Protein AF-A0A0F9RLY2-F1 (afdb_monomer)

Mean predicted aligned error: 5.28 Å

Foldseek 3Di:
DLLPDFFKEWEAAPVVRWIKIWTRDNRDIDIDTDDDPPGQKYKYAHPVQVVCLLVVVHDPVVCCVVVRMDMGHDVVVVVVVSVVSND

Sequence (87 aa):
ELEDMDIAIQMVITDADKKYWLSVKEGALDFGEGDVENPSFTMSSTLEVGAGILMGEVDATSAYMAGDITVEGNLQDAMAFQEGILV

pLDDT: mean 84.52, std 10.24, range [46.94, 94.31]

Structure (mmCIF, N/CA/C/O backbone):
data_AF-A0A0F9RLY2-F1
#
_entry.id   AF-A0A0F9RLY2-F1
#
loop_
_atom_site.group_PDB
_atom_site.id
_atom_site.type_symbol
_atom_site.label_atom_id
_atom_site.label_alt_id
_atom_site.label_comp_id
_atom_site.label_asym_id
_atom_site.label_entity_id
_atom_site.label_seq_id
_atom_site.pdbx_PDB_ins_code
_atom_site.Cartn_x
_atom_site.Cartn_y
_atom_site.Cartn_z
_atom_site.occupancy
_atom_site.B_iso_or_equiv
_atom_site.auth_seq_id
_atom_site.auth_comp_id
_atom_site.auth_asym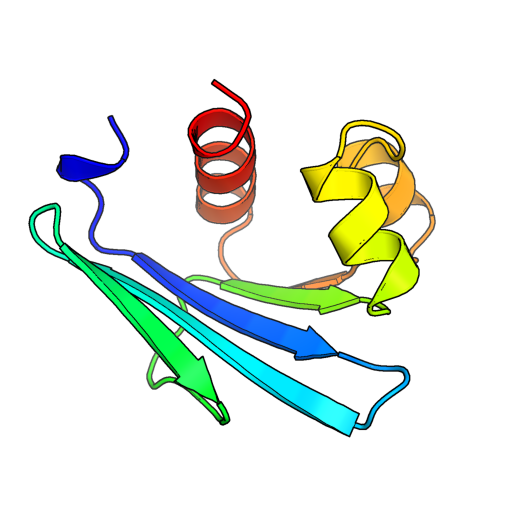_id
_atom_site.auth_atom_id
_atom_site.pdbx_PDB_model_num
ATOM 1 N N . GLU A 1 1 ? 6.299 3.628 -18.190 1.00 47.59 1 GLU A N 1
ATOM 2 C CA . GLU A 1 1 ? 7.404 3.171 -17.313 1.00 47.59 1 GLU A CA 1
ATOM 3 C C . GLU A 1 1 ? 6.996 2.068 -16.331 1.00 47.59 1 GLU A C 1
ATOM 5 O O . GLU A 1 1 ? 7.875 1.390 -15.828 1.00 47.59 1 GLU A O 1
ATOM 10 N N . LEU A 1 2 ? 5.697 1.799 -16.122 1.00 53.69 2 LEU A N 1
ATOM 11 C CA . LEU A 1 2 ? 5.237 0.619 -15.368 1.00 53.69 2 LEU A CA 1
ATOM 12 C C . LEU A 1 2 ? 5.619 -0.726 -16.017 1.00 53.69 2 LEU A C 1
ATOM 14 O O . LEU A 1 2 ? 5.742 -1.722 -15.317 1.00 53.69 2 LEU A O 1
ATOM 18 N N . GLU A 1 3 ? 5.818 -0.764 -17.339 1.00 54.00 3 GLU A N 1
ATOM 19 C CA . GLU A 1 3 ? 6.118 -1.997 -18.085 1.00 54.00 3 GLU A CA 1
ATOM 20 C C . GLU A 1 3 ? 7.498 -2.603 -17.761 1.00 54.00 3 GLU A C 1
ATOM 22 O O . GLU A 1 3 ? 7.686 -3.802 -17.946 1.00 54.00 3 GLU A O 1
ATOM 27 N N . ASP A 1 4 ? 8.430 -1.806 -17.225 1.00 60.59 4 ASP A N 1
ATOM 28 C CA . ASP A 1 4 ? 9.775 -2.248 -16.821 1.00 60.59 4 ASP A CA 1
ATOM 29 C C . ASP A 1 4 ? 9.892 -2.515 -15.305 1.00 60.59 4 ASP A C 1
ATOM 31 O O . ASP A 1 4 ? 10.978 -2.818 -14.803 1.00 60.59 4 ASP A O 1
ATOM 35 N N . MET A 1 5 ? 8.794 -2.385 -14.551 1.00 70.19 5 MET A N 1
ATOM 36 C CA . MET A 1 5 ? 8.785 -2.575 -13.100 1.00 70.19 5 MET A CA 1
ATOM 37 C C . MET A 1 5 ? 8.215 -3.944 -12.724 1.00 70.19 5 MET A C 1
ATOM 39 O O . MET A 1 5 ? 7.025 -4.201 -12.891 1.00 70.19 5 MET A O 1
ATOM 43 N N . ASP A 1 6 ? 9.061 -4.792 -12.137 1.00 82.88 6 ASP A N 1
ATOM 44 C CA . ASP A 1 6 ? 8.628 -6.010 -11.452 1.00 82.88 6 ASP A CA 1
ATOM 45 C C . ASP A 1 6 ? 8.216 -5.652 -10.018 1.00 82.88 6 ASP A C 1
ATOM 47 O O . ASP A 1 6 ? 9.059 -5.522 -9.125 1.00 82.88 6 ASP A O 1
ATOM 51 N N . ILE A 1 7 ? 6.917 -5.461 -9.792 1.00 87.12 7 ILE A N 1
ATOM 52 C CA . ILE A 1 7 ? 6.377 -5.060 -8.492 1.00 87.12 7 ILE A CA 1
ATOM 53 C C . ILE A 1 7 ? 5.222 -5.962 -8.066 1.00 87.12 7 ILE A C 1
ATOM 55 O O . ILE A 1 7 ? 4.331 -6.276 -8.851 1.00 87.12 7 ILE A O 1
ATOM 59 N N . ALA A 1 8 ? 5.226 -6.366 -6.796 1.00 90.75 8 ALA A N 1
ATOM 60 C CA . ALA A 1 8 ? 4.103 -7.036 -6.153 1.00 90.75 8 ALA A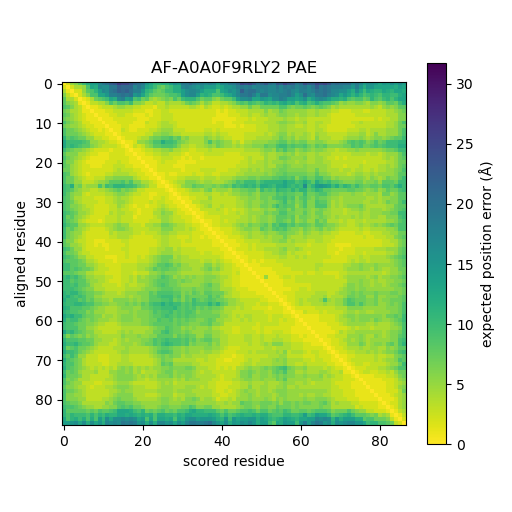 CA 1
ATOM 61 C C . ALA A 1 8 ? 3.520 -6.121 -5.075 1.00 90.75 8 ALA A C 1
ATOM 63 O O . ALA A 1 8 ? 4.241 -5.609 -4.222 1.00 90.75 8 ALA A O 1
ATOM 64 N N . ILE A 1 9 ? 2.214 -5.911 -5.114 1.00 91.44 9 ILE A N 1
ATOM 65 C CA . ILE A 1 9 ? 1.491 -4.990 -4.246 1.00 91.44 9 ILE A CA 1
ATOM 66 C C . ILE A 1 9 ? 0.429 -5.788 -3.510 1.00 91.44 9 ILE A C 1
ATOM 68 O O . ILE A 1 9 ? -0.394 -6.465 -4.130 1.00 91.44 9 ILE A O 1
ATOM 72 N N . GLN A 1 10 ? 0.424 -5.682 -2.187 1.00 94.31 10 GLN A N 1
ATOM 73 C CA . GLN A 1 10 ? -0.659 -6.197 -1.362 1.00 94.31 10 GLN A CA 1
ATOM 74 C C . GLN A 1 10 ? -1.635 -5.062 -1.054 1.00 94.31 10 GLN A C 1
ATOM 76 O O . GLN A 1 10 ? -1.243 -4.004 -0.578 1.00 94.31 10 GLN A O 1
ATOM 81 N N . MET A 1 11 ? -2.919 -5.290 -1.284 1.00 91.88 11 MET A N 1
ATOM 82 C CA . MET A 1 11 ? -4.013 -4.398 -0.916 1.00 91.88 11 MET A CA 1
ATOM 83 C C . MET A 1 11 ? -4.853 -5.059 0.176 1.00 91.88 11 MET A C 1
ATOM 85 O O . MET A 1 11 ? -5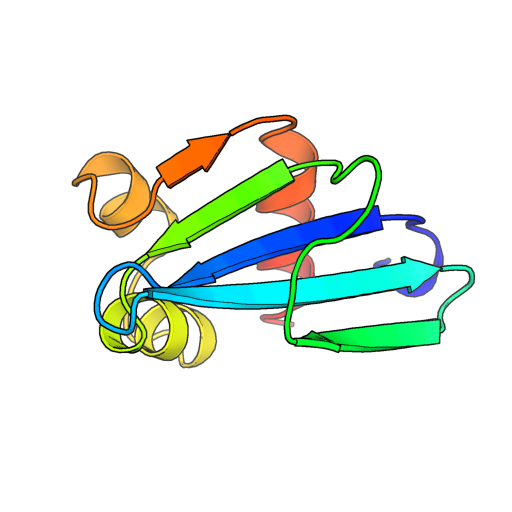.269 -6.211 0.047 1.00 91.88 11 MET A O 1
ATOM 89 N N . VAL A 1 12 ? -5.103 -4.335 1.258 1.00 93.19 12 VAL A N 1
ATOM 90 C CA . VAL A 1 12 ? -5.908 -4.778 2.397 1.00 93.19 12 VAL A CA 1
ATOM 91 C C . VAL A 1 12 ? -7.092 -3.831 2.535 1.00 93.19 12 VAL A C 1
ATOM 93 O O . VAL A 1 12 ? -6.933 -2.648 2.820 1.00 93.19 12 VAL A O 1
ATOM 96 N N . ILE A 1 13 ? -8.289 -4.365 2.336 1.00 92.25 13 ILE A N 1
ATOM 97 C CA . ILE A 1 13 ? -9.551 -3.649 2.473 1.00 92.25 13 ILE A CA 1
ATOM 98 C C . ILE A 1 13 ? -10.031 -3.813 3.912 1.00 92.25 13 ILE A C 1
ATOM 100 O O . ILE A 1 13 ? -10.558 -4.862 4.292 1.00 92.25 13 ILE A O 1
ATOM 104 N N . THR A 1 14 ? -9.806 -2.783 4.725 1.00 90.25 14 THR A N 1
ATOM 105 C CA . THR A 1 14 ? -9.994 -2.839 6.183 1.00 90.25 14 THR A CA 1
ATOM 106 C C . THR A 1 14 ? -11.462 -2.872 6.604 1.00 90.25 14 THR A C 1
ATOM 108 O O . THR A 1 14 ? -11.773 -3.417 7.659 1.00 90.25 14 THR A O 1
ATOM 111 N N . ASP A 1 15 ? -12.378 -2.340 5.789 1.00 90.94 15 ASP A N 1
ATOM 112 C CA . ASP A 1 15 ? -13.818 -2.336 6.077 1.00 90.94 15 ASP A CA 1
ATOM 113 C C . ASP A 1 15 ? -14.509 -3.661 5.728 1.00 90.94 15 ASP A C 1
ATOM 115 O O . ASP A 1 15 ? -15.518 -4.016 6.337 1.00 90.94 15 ASP A O 1
ATOM 119 N N . ALA A 1 16 ? -13.953 -4.409 4.773 1.00 87.50 16 ALA A N 1
ATOM 120 C CA . ALA A 1 16 ? -14.518 -5.665 4.285 1.00 87.50 16 ALA A CA 1
ATOM 121 C C . ALA A 1 16 ? -13.753 -6.916 4.754 1.00 87.50 16 ALA A C 1
ATOM 123 O O . ALA A 1 16 ? -14.148 -8.024 4.390 1.00 87.50 16 ALA A O 1
ATOM 124 N N . ASP A 1 17 ? -12.668 -6.748 5.522 1.00 86.06 17 ASP A N 1
ATOM 125 C CA . ASP A 1 17 ? -11.712 -7.807 5.896 1.00 86.06 17 ASP A CA 1
ATOM 126 C C . ASP A 1 17 ? -11.248 -8.621 4.673 1.00 86.06 17 ASP A C 1
ATOM 128 O O . ASP A 1 17 ? -11.116 -9.845 4.693 1.00 86.06 17 ASP A O 1
ATOM 132 N N . LYS A 1 18 ? -11.058 -7.924 3.549 1.00 91.38 18 LYS A N 1
ATOM 133 C CA . LYS A 1 18 ? -10.656 -8.534 2.282 1.00 91.38 18 LYS A CA 1
ATOM 134 C C . LYS A 1 18 ? -9.240 -8.158 1.930 1.00 91.38 18 LYS A C 1
ATOM 136 O O . LYS A 1 18 ? -8.766 -7.072 2.243 1.00 91.38 18 LYS A O 1
ATOM 141 N N . LYS A 1 19 ? -8.581 -9.052 1.211 1.00 93.69 19 LYS A N 1
ATOM 142 C CA . LYS A 1 19 ? -7.239 -8.830 0.701 1.00 93.69 19 LYS A CA 1
ATOM 143 C C . LYS A 1 19 ? -7.222 -9.087 -0.787 1.00 93.69 19 LYS A C 1
ATOM 145 O O . LYS A 1 19 ? -7.835 -10.041 -1.259 1.00 93.69 19 LYS A O 1
ATOM 150 N N . TYR A 1 20 ? -6.522 -8.230 -1.500 1.00 92.44 20 TYR A N 1
ATOM 151 C CA . TYR A 1 20 ? -6.282 -8.342 -2.924 1.00 92.44 20 TYR A CA 1
ATOM 152 C C . TYR A 1 20 ? -4.807 -8.129 -3.175 1.00 92.44 20 TYR A C 1
ATOM 154 O O . TYR A 1 20 ? -4.136 -7.439 -2.416 1.00 92.44 20 TYR A O 1
ATOM 162 N N . TRP A 1 21 ? -4.302 -8.678 -4.258 1.00 93.06 21 TRP A N 1
ATOM 163 C CA . TRP A 1 21 ? -2.943 -8.428 -4.681 1.00 93.06 21 TRP A CA 1
ATOM 164 C C . TRP A 1 21 ? -2.913 -8.053 -6.148 1.00 93.06 21 TRP A C 1
ATOM 166 O O . TRP A 1 21 ? -3.784 -8.443 -6.929 1.00 93.06 21 TRP A O 1
ATOM 176 N N . LEU A 1 22 ? -1.900 -7.274 -6.498 1.00 89.31 22 LEU A N 1
ATOM 177 C CA . LEU A 1 22 ? -1.599 -6.880 -7.860 1.00 89.31 22 LEU A CA 1
ATOM 178 C C . LEU A 1 22 ? -0.112 -7.106 -8.091 1.00 89.31 22 LEU A C 1
ATOM 180 O O . LEU A 1 22 ? 0.714 -6.702 -7.278 1.00 89.31 22 LEU A O 1
ATOM 184 N N . SER A 1 23 ? 0.233 -7.771 -9.180 1.00 88.69 23 SER A N 1
ATOM 185 C CA . SER A 1 23 ? 1.608 -7.975 -9.606 1.00 88.69 23 SER A CA 1
ATOM 186 C C . SER A 1 23 ? 1.764 -7.411 -11.003 1.00 88.69 23 SER A C 1
ATOM 188 O O . SER A 1 23 ? 0.966 -7.708 -11.885 1.00 88.69 23 SER A O 1
ATOM 190 N N . VAL A 1 24 ? 2.792 -6.599 -11.206 1.00 86.25 24 VAL A N 1
ATOM 191 C CA . VAL A 1 24 ? 3.261 -6.238 -12.540 1.00 86.25 24 VAL A CA 1
ATOM 192 C C . VAL A 1 24 ? 4.580 -6.956 -12.743 1.00 86.25 24 VAL A C 1
ATOM 194 O O . VAL A 1 24 ? 5.458 -6.874 -11.883 1.00 86.25 24 VAL A O 1
ATOM 197 N N . LYS A 1 25 ? 4.690 -7.718 -13.828 1.00 82.94 25 LYS A N 1
ATOM 198 C CA . LYS A 1 25 ? 5.905 -8.449 -14.171 1.00 82.94 25 LYS A CA 1
ATOM 199 C C . LYS A 1 25 ? 6.082 -8.504 -15.679 1.00 82.94 25 LYS A C 1
ATOM 201 O O . LYS A 1 25 ? 5.175 -8.949 -16.376 1.00 82.94 25 LYS A O 1
ATOM 206 N N . GLU A 1 26 ? 7.232 -8.062 -16.182 1.00 79.44 26 GLU A N 1
ATOM 207 C CA . GLU A 1 26 ? 7.536 -8.047 -17.630 1.00 79.44 26 GLU A CA 1
ATOM 208 C C . GLU A 1 26 ? 6.420 -7.400 -18.491 1.00 79.44 26 GLU A C 1
ATOM 210 O O . GLU A 1 26 ? 6.065 -7.896 -19.562 1.00 79.44 26 GLU A O 1
ATOM 215 N N . GLY A 1 27 ? 5.806 -6.317 -18.001 1.00 73.94 27 GLY A N 1
ATOM 216 C CA . GLY A 1 27 ? 4.689 -5.636 -18.670 1.00 73.94 27 GLY A CA 1
ATOM 217 C C . GLY A 1 27 ? 3.331 -6.349 -18.592 1.00 73.94 27 GLY A C 1
ATOM 218 O O . GLY A 1 27 ? 2.341 -5.829 -19.109 1.00 73.94 27 GLY A O 1
ATOM 219 N N . ALA A 1 28 ? 3.241 -7.507 -17.933 1.00 80.81 28 ALA A N 1
ATOM 220 C CA . ALA A 1 28 ? 1.979 -8.170 -17.627 1.00 80.81 28 ALA A CA 1
ATOM 221 C C . ALA A 1 28 ? 1.462 -7.730 -16.252 1.00 80.81 28 ALA A C 1
ATOM 223 O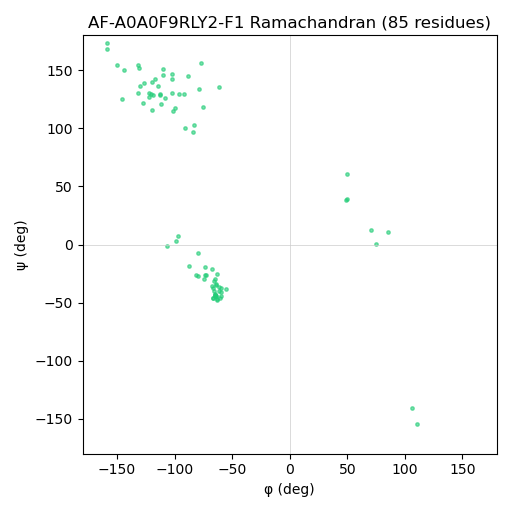 O . ALA A 1 28 ? 2.191 -7.781 -15.264 1.00 80.81 28 ALA A O 1
ATOM 224 N N . LEU A 1 29 ? 0.197 -7.311 -16.197 1.00 84.38 29 LEU A N 1
ATOM 225 C CA . LEU A 1 29 ? -0.506 -7.002 -14.955 1.00 84.38 29 LEU A CA 1
ATOM 226 C C . LEU A 1 29 ? -1.389 -8.192 -14.573 1.00 84.38 29 LEU A C 1
ATOM 228 O O . LEU A 1 29 ? -2.335 -8.523 -15.288 1.00 84.38 29 LEU A O 1
ATOM 232 N N . ASP A 1 30 ? -1.095 -8.789 -13.426 1.00 89.00 30 ASP A N 1
ATOM 233 C CA . ASP A 1 30 ? -1.887 -9.824 -12.775 1.00 89.00 30 ASP A CA 1
ATOM 234 C C . ASP A 1 30 ? -2.528 -9.277 -11.502 1.00 89.00 30 ASP A C 1
ATOM 236 O O . ASP A 1 30 ? -1.955 -8.455 -10.785 1.00 89.00 30 ASP A O 1
ATOM 240 N N . PHE A 1 31 ? -3.733 -9.747 -11.201 1.00 89.62 31 PHE A N 1
ATOM 241 C CA . PHE A 1 31 ? -4.432 -9.396 -9.973 1.00 89.62 31 PHE A CA 1
ATOM 242 C C . PHE A 1 31 ? -5.234 -10.584 -9.452 1.00 89.62 31 PHE A C 1
ATOM 244 O O . PHE A 1 31 ? -5.723 -11.418 -10.218 1.00 89.62 31 PHE A O 1
ATOM 251 N N . GLY A 1 32 ? -5.407 -10.647 -8.138 1.00 91.44 32 GLY A N 1
ATOM 252 C CA . GLY A 1 32 ? -6.161 -11.715 -7.497 1.00 91.44 32 GLY A CA 1
ATOM 253 C C . GLY A 1 32 ? -6.658 -11.341 -6.109 1.00 91.44 32 GLY A C 1
ATOM 254 O O . GLY A 1 32 ? -6.272 -10.325 -5.535 1.00 91.44 32 GLY A O 1
ATOM 255 N N . GLU A 1 33 ? -7.551 -12.169 -5.575 1.00 94.12 33 GLU A N 1
ATOM 256 C CA . GLU A 1 33 ? -7.978 -12.096 -4.176 1.00 94.12 33 GLU A CA 1
ATOM 257 C C . GLU A 1 33 ? -7.037 -12.951 -3.310 1.00 94.12 33 GLU A C 1
ATOM 259 O O . GLU A 1 33 ? -6.556 -13.999 -3.749 1.00 94.12 33 GLU A O 1
ATOM 264 N N . GLY A 1 34 ? -6.779 -12.502 -2.083 1.00 93.12 34 GLY A N 1
ATOM 265 C CA . GLY A 1 34 ? -5.918 -13.160 -1.104 1.00 93.12 34 GLY A CA 1
ATOM 266 C C . GLY A 1 34 ? -4.609 -12.417 -0.835 1.00 93.12 34 GLY A C 1
ATOM 267 O O . GLY A 1 34 ? -4.511 -11.197 -0.990 1.00 93.12 34 GLY A O 1
ATOM 268 N N . ASP A 1 35 ? -3.613 -13.181 -0.399 1.00 92.75 35 ASP A N 1
ATOM 269 C CA . ASP A 1 35 ? -2.284 -12.693 -0.042 1.00 92.75 35 ASP A CA 1
ATOM 270 C C . ASP A 1 35 ? -1.275 -12.987 -1.168 1.00 92.75 35 ASP A C 1
ATOM 272 O O . ASP A 1 35 ? -1.324 -14.054 -1.786 1.00 92.75 35 ASP A O 1
ATOM 276 N N . VAL A 1 36 ? -0.345 -12.063 -1.414 1.00 92.69 36 VAL A N 1
ATOM 277 C CA . VAL A 1 36 ? 0.804 -12.258 -2.313 1.00 92.69 36 VAL A CA 1
ATOM 278 C C . VAL A 1 36 ? 2.076 -12.519 -1.518 1.00 92.69 36 VAL A C 1
ATOM 280 O O . VAL A 1 36 ? 2.269 -11.991 -0.423 1.00 92.69 36 VAL A O 1
ATOM 283 N N . GLU A 1 37 ? 2.969 -13.338 -2.070 1.00 89.06 37 GLU A N 1
ATOM 284 C CA . GLU A 1 37 ? 4.287 -13.560 -1.480 1.00 89.06 37 GLU A CA 1
ATOM 285 C C . GLU A 1 37 ? 5.234 -12.399 -1.800 1.00 89.06 37 GLU A C 1
ATOM 287 O O . GLU A 1 37 ? 5.341 -11.968 -2.946 1.00 89.06 37 GLU A O 1
ATOM 292 N N . ASN A 1 38 ? 5.953 -11.926 -0.779 1.00 87.38 38 ASN A N 1
ATOM 293 C CA . ASN A 1 38 ? 6.924 -10.831 -0.863 1.00 87.38 38 ASN A CA 1
ATOM 294 C C . ASN A 1 38 ? 6.397 -9.567 -1.576 1.00 87.38 38 ASN A C 1
ATOM 296 O O . ASN A 1 38 ? 6.985 -9.143 -2.575 1.00 87.38 38 ASN A O 1
ATOM 300 N N . PRO A 1 39 ? 5.328 -8.929 -1.065 1.00 92.19 39 PRO A N 1
ATOM 301 C CA . PRO A 1 39 ? 4.914 -7.635 -1.587 1.00 92.19 39 PRO A CA 1
ATOM 302 C C . PRO A 1 39 ? 6.034 -6.603 -1.392 1.00 92.19 39 PRO A C 1
ATOM 304 O O . PRO A 1 39 ? 6.623 -6.508 -0.313 1.00 92.19 39 PRO A O 1
ATOM 307 N N . SER A 1 40 ? 6.302 -5.798 -2.420 1.00 91.25 40 SER A N 1
ATOM 308 C CA . SER A 1 40 ? 7.153 -4.606 -2.327 1.00 91.25 40 SER A CA 1
ATOM 309 C C . SER A 1 40 ? 6.587 -3.618 -1.314 1.00 91.25 40 SER A C 1
ATOM 311 O O . SER A 1 40 ? 7.325 -3.037 -0.512 1.00 91.25 40 SER A O 1
ATOM 313 N N . PHE A 1 41 ? 5.263 -3.458 -1.325 1.00 91.88 41 PHE A N 1
ATOM 314 C CA . PHE A 1 41 ? 4.536 -2.739 -0.294 1.00 91.88 41 PHE A CA 1
ATOM 315 C C . PHE A 1 41 ? 3.119 -3.289 -0.106 1.00 91.88 41 PHE A C 1
ATOM 317 O O . PHE A 1 41 ? 2.508 -3.855 -1.017 1.00 91.88 41 PHE A O 1
ATOM 324 N N . THR A 1 42 ? 2.598 -3.079 1.096 1.00 92.69 42 THR A N 1
ATOM 325 C CA . THR A 1 42 ? 1.230 -3.376 1.495 1.00 92.69 42 THR A CA 1
ATOM 326 C C . THR A 1 42 ? 0.503 -2.070 1.744 1.00 92.69 42 THR A C 1
ATOM 328 O O . THR A 1 42 ? 0.904 -1.294 2.605 1.00 92.69 42 THR A O 1
ATOM 331 N N . MET A 1 43 ? -0.576 -1.834 1.012 1.00 91.12 43 MET A N 1
ATOM 332 C CA . MET A 1 43 ? -1.483 -0.720 1.227 1.00 91.12 43 MET A CA 1
ATOM 333 C C . MET A 1 43 ? -2.733 -1.214 1.946 1.00 91.12 43 MET A C 1
ATOM 335 O O . MET A 1 43 ? -3.350 -2.183 1.505 1.00 91.12 43 MET A O 1
ATOM 339 N N . SER A 1 44 ? -3.135 -0.536 3.017 1.00 91.75 44 SER A N 1
ATOM 340 C CA . SER A 1 44 ? -4.401 -0.808 3.697 1.00 91.75 44 SER A CA 1
ATOM 341 C C . SER A 1 44 ? -5.281 0.427 3.693 1.00 91.75 44 SER A C 1
ATOM 343 O O . SER A 1 44 ? -4.839 1.503 4.086 1.00 91.75 44 SER A O 1
ATOM 345 N N . SER A 1 45 ? -6.527 0.279 3.267 1.00 91.88 45 SER A N 1
ATOM 346 C CA . SER A 1 45 ? -7.521 1.353 3.267 1.00 91.88 45 SER A CA 1
ATOM 347 C C . SER A 1 45 ? -8.928 0.777 3.224 1.00 91.88 45 SER A C 1
ATOM 349 O O . SER A 1 45 ? -9.122 -0.431 3.083 1.00 91.88 45 SER A O 1
ATOM 351 N N . THR A 1 46 ? -9.931 1.637 3.363 1.00 92.12 46 THR A N 1
ATOM 352 C CA . THR A 1 46 ? -11.309 1.256 3.049 1.00 92.12 46 THR A CA 1
ATOM 353 C C . THR A 1 46 ? -11.518 1.251 1.538 1.00 92.12 46 THR A C 1
ATOM 355 O O . THR A 1 46 ? -10.833 1.964 0.794 1.00 92.12 46 THR A O 1
ATOM 358 N N . LEU A 1 47 ? -12.505 0.481 1.071 1.00 87.94 47 LEU A N 1
ATOM 359 C CA . LEU A 1 47 ? -12.876 0.472 -0.347 1.00 87.94 47 LEU A CA 1
ATOM 360 C C . LEU A 1 47 ? -13.221 1.880 -0.863 1.00 87.94 47 LEU A C 1
ATOM 362 O O . LEU A 1 47 ? -12.863 2.232 -1.983 1.00 87.94 47 LEU A O 1
ATOM 366 N N . GLU A 1 48 ? -13.887 2.687 -0.035 1.00 89.44 48 GLU A N 1
ATOM 367 C CA . GLU A 1 48 ? -14.288 4.059 -0.363 1.00 89.44 48 GLU A CA 1
ATOM 368 C C . GLU A 1 48 ? -13.078 4.968 -0.617 1.00 89.44 48 GLU A C 1
ATOM 370 O O . GLU A 1 48 ? -13.014 5.638 -1.646 1.00 89.44 48 GLU A O 1
ATOM 375 N N . VAL A 1 49 ? -12.082 4.937 0.274 1.00 89.00 49 VAL A N 1
ATOM 376 C CA . VAL A 1 49 ? -10.860 5.745 0.142 1.00 89.00 49 VAL A CA 1
ATOM 377 C C . VAL A 1 49 ? -10.045 5.291 -1.067 1.00 89.00 49 VAL A C 1
ATOM 379 O O . VAL A 1 49 ? -9.629 6.121 -1.873 1.00 89.00 49 VAL A O 1
ATOM 382 N N . GLY A 1 50 ? -9.856 3.978 -1.236 1.00 84.81 50 GLY A N 1
ATOM 383 C CA . GLY A 1 50 ? -9.132 3.423 -2.382 1.00 84.81 50 GLY A CA 1
ATOM 384 C C . GLY A 1 50 ? -9.777 3.785 -3.724 1.00 84.81 50 GLY A C 1
ATOM 385 O O . GLY A 1 50 ? -9.085 4.218 -4.644 1.00 84.81 50 GLY A O 1
ATOM 386 N N . ALA A 1 51 ? -11.105 3.673 -3.827 1.00 84.81 51 ALA A N 1
ATOM 387 C CA . ALA A 1 51 ? -11.843 4.071 -5.023 1.00 84.81 51 ALA A CA 1
ATOM 388 C C . ALA A 1 51 ? -11.749 5.582 -5.279 1.00 84.81 51 ALA A C 1
ATOM 390 O O . ALA A 1 51 ? -11.502 5.985 -6.414 1.00 84.81 51 ALA A O 1
ATOM 391 N N . GLY A 1 52 ? -11.868 6.409 -4.236 1.00 86.50 52 GLY A N 1
ATOM 392 C CA . GLY A 1 52 ? -11.728 7.861 -4.351 1.00 86.50 52 GLY A CA 1
ATOM 393 C C . GLY A 1 52 ? -10.355 8.285 -4.874 1.00 86.50 52 GLY A C 1
ATOM 394 O O . GLY A 1 52 ? -10.268 9.203 -5.687 1.00 86.50 52 GLY A O 1
ATOM 395 N N . ILE A 1 53 ? -9.287 7.588 -4.475 1.00 84.31 53 ILE A N 1
ATOM 396 C CA . ILE A 1 53 ? -7.926 7.843 -4.974 1.00 84.31 53 ILE A CA 1
ATOM 397 C C . ILE A 1 53 ? -7.811 7.490 -6.453 1.00 84.31 53 ILE A C 1
ATOM 399 O O . ILE A 1 53 ? -7.302 8.286 -7.239 1.00 84.31 53 ILE A O 1
ATOM 403 N N . LEU A 1 54 ? -8.326 6.323 -6.848 1.00 78.25 54 LEU A N 1
ATOM 404 C CA . LEU A 1 54 ? -8.325 5.887 -8.246 1.00 78.25 54 LEU A CA 1
ATOM 405 C C . LEU A 1 54 ? -9.166 6.804 -9.145 1.00 78.25 54 LEU A C 1
ATOM 407 O O . LEU A 1 54 ? -8.819 7.015 -10.302 1.00 78.25 54 LEU A O 1
ATOM 411 N N . MET A 1 55 ? -10.260 7.361 -8.622 1.00 81.06 55 MET A N 1
ATOM 412 C CA . MET A 1 55 ? -11.106 8.321 -9.338 1.00 81.06 55 MET A CA 1
ATOM 413 C C . MET A 1 55 ? -10.537 9.749 -9.339 1.00 81.06 55 MET A C 1
ATOM 415 O O . MET A 1 55 ? -11.077 10.616 -10.027 1.00 81.06 55 MET A O 1
ATOM 419 N N . GLY A 1 56 ? -9.458 10.011 -8.592 1.00 80.94 56 GLY A N 1
ATOM 420 C CA . GLY A 1 56 ? -8.890 11.350 -8.408 1.00 80.94 56 GLY A CA 1
ATOM 421 C C . GLY A 1 56 ? -9.749 12.282 -7.542 1.00 80.94 56 GLY A C 1
ATOM 422 O O . GLY A 1 56 ? -9.505 13.486 -7.505 1.00 80.94 56 GLY A O 1
ATOM 423 N N . GLU A 1 57 ? -10.759 11.747 -6.852 1.00 85.75 57 GLU A N 1
ATOM 424 C CA . GLU A 1 57 ? -11.609 12.480 -5.904 1.00 85.75 57 GLU A CA 1
ATOM 425 C C . GLU A 1 57 ? -10.925 12.654 -4.541 1.00 85.75 57 GLU A C 1
ATOM 427 O O . GLU A 1 57 ? -11.197 13.618 -3.823 1.00 85.75 57 GLU A O 1
ATOM 432 N N . VAL A 1 58 ? -10.020 11.735 -4.193 1.00 85.50 58 VAL A N 1
ATOM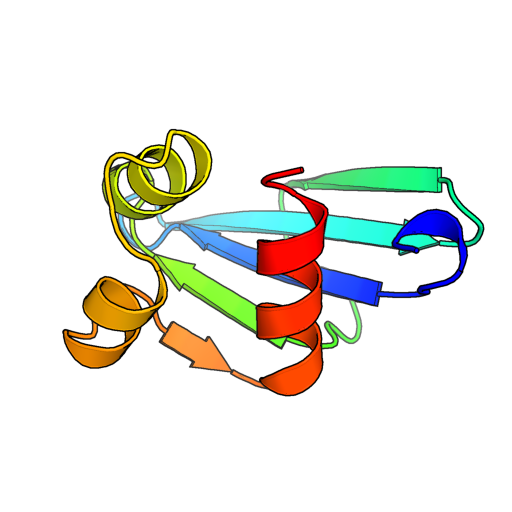 433 C CA . VAL A 1 58 ? -9.244 11.740 -2.949 1.00 85.50 58 VAL A CA 1
ATOM 434 C C . VAL A 1 58 ? -7.759 11.828 -3.280 1.00 85.50 58 VAL A C 1
ATOM 436 O O . VAL A 1 58 ? -7.225 11.036 -4.050 1.00 85.50 58 VAL A O 1
ATOM 439 N N . ASP A 1 59 ? -7.066 12.779 -2.660 1.00 86.62 59 ASP A N 1
ATOM 440 C CA . ASP A 1 59 ? -5.613 12.866 -2.751 1.00 86.62 59 ASP A CA 1
ATOM 441 C C . ASP A 1 59 ? -4.962 11.787 -1.871 1.00 86.62 59 ASP A C 1
ATOM 443 O O . ASP A 1 59 ? -5.129 11.785 -0.647 1.00 86.62 59 ASP A O 1
ATOM 447 N N . ALA A 1 60 ? -4.206 10.874 -2.489 1.00 81.25 60 ALA A N 1
ATOM 448 C CA . ALA A 1 60 ? -3.589 9.751 -1.784 1.00 81.25 60 ALA A CA 1
ATOM 449 C C . ALA A 1 60 ? -2.605 10.215 -0.699 1.00 81.25 60 ALA A C 1
ATOM 451 O O . ALA A 1 60 ? -2.546 9.629 0.380 1.00 81.25 60 ALA A O 1
ATOM 452 N N . THR A 1 61 ? -1.869 11.302 -0.954 1.00 84.38 61 THR A N 1
ATOM 453 C CA . THR A 1 61 ? -0.911 11.862 0.010 1.00 84.38 61 THR A CA 1
ATOM 454 C C . THR A 1 61 ? -1.630 12.349 1.264 1.00 84.38 61 THR A C 1
ATOM 456 O O . THR A 1 61 ? -1.232 12.029 2.383 1.00 84.38 61 THR A O 1
ATOM 459 N N . SER A 1 62 ? -2.721 13.090 1.086 1.00 87.69 62 SER A N 1
ATOM 460 C CA . SER A 1 62 ? -3.536 13.622 2.177 1.00 87.69 62 SER A CA 1
ATOM 461 C C . SER A 1 62 ? -4.202 12.511 2.980 1.00 87.69 62 SER A C 1
ATOM 463 O O . SER A 1 62 ? -4.165 12.549 4.207 1.00 87.69 62 SER A O 1
ATOM 465 N N . ALA A 1 63 ? -4.756 11.499 2.312 1.00 87.94 63 ALA A N 1
ATOM 466 C CA . ALA A 1 63 ? -5.385 10.358 2.971 1.00 87.94 63 ALA A CA 1
ATOM 467 C C . ALA A 1 63 ? -4.358 9.488 3.726 1.00 87.94 63 ALA A C 1
ATOM 469 O O . ALA A 1 63 ? -4.632 9.032 4.837 1.00 87.94 63 ALA A O 1
ATOM 470 N N . TYR A 1 64 ? -3.137 9.334 3.203 1.00 85.69 64 TYR A N 1
ATOM 471 C CA . TYR A 1 64 ? -2.034 8.712 3.944 1.00 85.69 64 TYR A CA 1
ATOM 472 C C . TYR A 1 64 ? -1.642 9.531 5.184 1.00 85.69 64 TYR A C 1
ATOM 474 O O . TYR A 1 64 ? -1.494 8.985 6.275 1.00 85.69 64 TYR A O 1
ATOM 482 N N . MET A 1 65 ? -1.529 10.858 5.055 1.00 87.25 65 MET A N 1
ATOM 483 C CA . MET A 1 65 ? -1.232 11.741 6.191 1.00 87.25 65 MET A CA 1
ATOM 484 C C . MET A 1 65 ? -2.348 11.769 7.246 1.00 87.25 65 MET A C 1
ATOM 486 O O . MET A 1 65 ? -2.057 11.949 8.429 1.00 87.25 65 MET A O 1
ATOM 490 N N . ALA A 1 66 ? -3.606 11.603 6.832 1.00 88.44 66 ALA A N 1
ATOM 491 C CA . ALA A 1 66 ? -4.763 11.504 7.720 1.00 88.44 66 ALA A CA 1
ATOM 492 C C . ALA A 1 66 ? -4.841 10.151 8.451 1.00 88.44 66 ALA A C 1
ATOM 494 O O . ALA A 1 66 ? -5.485 10.059 9.496 1.00 88.44 66 ALA A O 1
ATOM 495 N N . GLY A 1 67 ? -4.151 9.127 7.938 1.00 87.12 67 GLY A N 1
ATOM 496 C CA . GLY A 1 67 ? -4.211 7.753 8.436 1.00 87.12 67 GLY A CA 1
ATOM 497 C 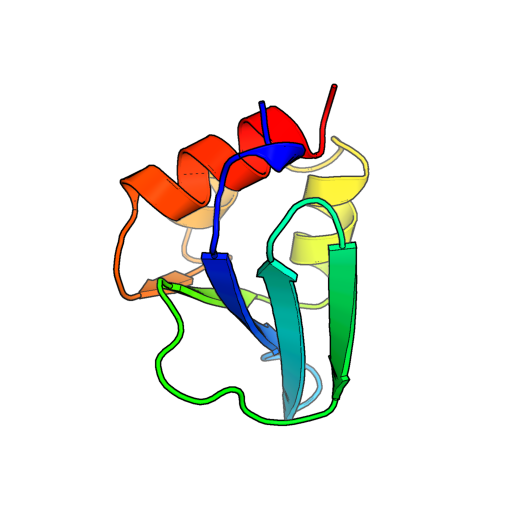C . GLY A 1 67 ? -5.365 6.929 7.855 1.00 87.12 67 GLY A C 1
ATOM 498 O O . GLY A 1 67 ? -5.614 5.829 8.341 1.00 87.12 67 GLY A O 1
ATOM 499 N N . ASP A 1 68 ? -6.050 7.439 6.827 1.00 88.31 68 ASP A N 1
ATOM 500 C CA . ASP A 1 68 ? -7.109 6.728 6.094 1.00 88.31 68 ASP A CA 1
ATOM 501 C C . ASP A 1 68 ? -6.539 5.634 5.177 1.00 88.31 68 ASP A C 1
ATOM 503 O O . ASP A 1 68 ? -7.204 4.639 4.877 1.00 88.31 68 ASP A O 1
ATOM 507 N N . ILE A 1 69 ? -5.288 5.816 4.750 1.00 89.19 69 ILE A N 1
ATOM 508 C CA . ILE A 1 69 ? -4.479 4.807 4.072 1.00 89.19 69 ILE A CA 1
ATOM 509 C C . ILE A 1 69 ? -3.234 4.557 4.911 1.00 89.19 69 ILE A C 1
ATOM 511 O O . ILE A 1 69 ? -2.586 5.497 5.375 1.00 89.19 69 ILE A O 1
ATOM 515 N N . THR A 1 70 ? -2.829 3.305 5.022 1.00 90.38 70 THR A N 1
ATOM 516 C CA . THR A 1 70 ? -1.511 2.939 5.530 1.00 90.38 70 THR A CA 1
ATOM 517 C C . THR A 1 70 ? -0.725 2.239 4.440 1.00 90.38 70 THR A C 1
ATOM 519 O O . THR A 1 70 ? -1.277 1.479 3.649 1.00 90.38 70 THR A O 1
ATOM 522 N N . VAL A 1 71 ? 0.575 2.513 4.388 1.00 90.62 71 VAL A N 1
ATOM 523 C CA . VAL A 1 71 ? 1.499 1.856 3.467 1.00 90.62 71 VAL A CA 1
ATOM 524 C C . VAL A 1 71 ? 2.653 1.303 4.284 1.00 90.62 71 VAL A C 1
ATOM 526 O O . VAL A 1 71 ? 3.333 2.043 4.994 1.00 90.62 71 VAL A O 1
ATOM 529 N N . GLU A 1 72 ? 2.867 -0.002 4.190 1.00 90.88 72 GLU A N 1
ATOM 530 C CA . GLU A 1 72 ? 3.979 -0.710 4.815 1.00 90.88 72 GLU A CA 1
ATOM 531 C C . GLU A 1 72 ? 4.899 -1.274 3.731 1.00 90.88 72 GLU A C 1
ATOM 533 O O . GLU A 1 72 ? 4.427 -1.834 2.750 1.00 90.88 72 GLU A O 1
ATOM 538 N N . GLY A 1 73 ? 6.217 -1.150 3.895 1.00 88.88 73 GLY A N 1
ATOM 539 C CA . GLY A 1 73 ? 7.197 -1.586 2.894 1.00 88.88 73 GLY A CA 1
ATOM 540 C C . GLY A 1 73 ? 7.842 -0.415 2.153 1.00 88.88 73 GLY A C 1
ATOM 541 O O . GLY A 1 73 ? 8.190 0.598 2.766 1.00 88.88 73 GLY A O 1
ATOM 542 N N . ASN A 1 74 ? 8.065 -0.563 0.847 1.00 88.56 74 ASN A N 1
ATOM 543 C CA . ASN A 1 74 ? 8.772 0.435 0.050 1.00 88.56 74 ASN A CA 1
ATOM 544 C C . ASN A 1 74 ? 7.847 1.576 -0.410 1.00 88.56 74 ASN A C 1
ATOM 546 O O . ASN A 1 74 ? 7.099 1.453 -1.376 1.00 88.56 74 ASN A O 1
ATOM 550 N N . LEU A 1 75 ? 7.952 2.729 0.253 1.00 84.19 75 LEU A N 1
ATOM 551 C CA . LEU A 1 75 ? 7.179 3.929 -0.090 1.00 84.19 75 LEU A CA 1
ATOM 552 C C . LEU A 1 75 ? 7.510 4.506 -1.474 1.00 84.19 75 LEU A C 1
ATOM 554 O O . LEU A 1 75 ? 6.644 5.116 -2.093 1.00 84.19 75 LEU A O 1
ATOM 558 N N . GLN A 1 76 ? 8.743 4.339 -1.966 1.00 84.56 76 GLN A N 1
ATOM 559 C CA . GLN A 1 76 ? 9.112 4.830 -3.302 1.00 84.56 76 GLN A CA 1
ATOM 560 C C . GLN A 1 76 ? 8.338 4.081 -4.384 1.00 84.56 76 GLN A C 1
ATOM 562 O O . GLN A 1 76 ? 7.837 4.700 -5.317 1.00 84.56 76 GLN A O 1
ATOM 567 N N . ASP A 1 77 ? 8.175 2.773 -4.198 1.00 85.94 77 ASP A N 1
ATOM 568 C CA . ASP A 1 77 ? 7.412 1.921 -5.103 1.00 85.94 77 ASP A CA 1
ATOM 569 C C . ASP A 1 77 ? 5.918 2.285 -5.080 1.00 85.94 77 ASP A C 1
ATOM 571 O O . ASP A 1 77 ? 5.269 2.309 -6.124 1.00 85.94 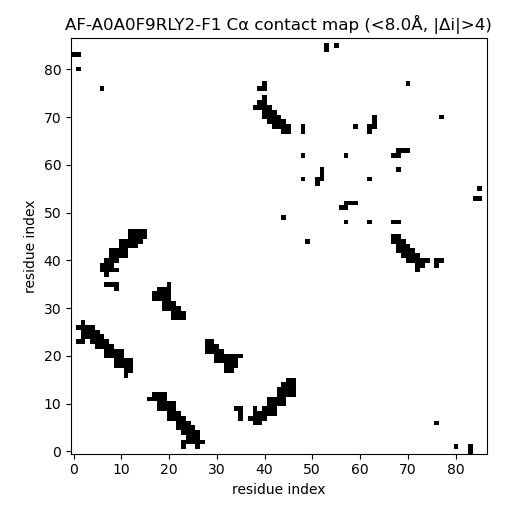77 ASP A O 1
ATOM 575 N N . ALA A 1 78 ? 5.379 2.639 -3.907 1.00 83.75 78 ALA A N 1
ATOM 576 C CA . ALA A 1 78 ? 3.998 3.101 -3.768 1.00 83.75 78 ALA A CA 1
ATOM 577 C C . ALA A 1 78 ? 3.741 4.431 -4.494 1.00 83.75 78 ALA A C 1
ATOM 579 O O . ALA A 1 78 ? 2.741 4.564 -5.199 1.00 83.75 78 ALA A O 1
ATOM 580 N N . MET A 1 79 ? 4.657 5.398 -4.368 1.00 83.19 79 MET A N 1
ATOM 581 C CA . MET A 1 79 ? 4.566 6.673 -5.091 1.00 83.19 79 MET A CA 1
ATOM 582 C C . MET A 1 79 ? 4.680 6.469 -6.606 1.00 83.19 79 MET A C 1
ATOM 584 O O . MET A 1 79 ? 3.869 7.011 -7.352 1.00 83.19 79 MET A O 1
ATOM 588 N N . ALA A 1 80 ? 5.624 5.636 -7.058 1.00 82.19 80 ALA A N 1
ATOM 589 C CA . ALA A 1 80 ? 5.784 5.310 -8.475 1.00 82.19 80 ALA A CA 1
ATOM 590 C C . ALA A 1 80 ? 4.535 4.628 -9.060 1.00 82.19 80 ALA A C 1
ATOM 592 O O . ALA A 1 80 ? 4.115 4.944 -10.172 1.00 82.19 80 ALA A O 1
ATOM 593 N N . PHE A 1 81 ? 3.900 3.728 -8.301 1.00 80.44 81 PHE A N 1
ATOM 594 C CA . PHE A 1 81 ? 2.644 3.097 -8.704 1.00 80.44 81 PHE A CA 1
ATOM 595 C C . PHE A 1 81 ? 1.500 4.111 -8.834 1.00 80.44 81 PHE A C 1
ATOM 597 O O . PHE A 1 81 ? 0.767 4.083 -9.822 1.00 80.44 81 PHE A O 1
ATOM 604 N N . GLN A 1 82 ? 1.364 5.029 -7.872 1.00 76.50 82 GLN A N 1
ATOM 605 C CA . GLN A 1 82 ? 0.355 6.088 -7.925 1.00 76.50 82 GLN A CA 1
ATOM 606 C C . GLN A 1 82 ? 0.544 6.989 -9.153 1.00 76.50 82 GLN A C 1
ATOM 608 O O . GLN A 1 82 ? -0.426 7.277 -9.852 1.00 76.50 82 GLN A O 1
ATOM 613 N N . GLU A 1 83 ? 1.777 7.419 -9.431 1.00 76.50 83 GLU A N 1
ATOM 614 C CA . GLU A 1 83 ? 2.077 8.213 -10.626 1.00 76.50 83 GLU A CA 1
ATOM 615 C C . GLU A 1 83 ? 1.827 7.422 -11.913 1.00 76.50 83 GLU A C 1
ATOM 617 O O . GLU 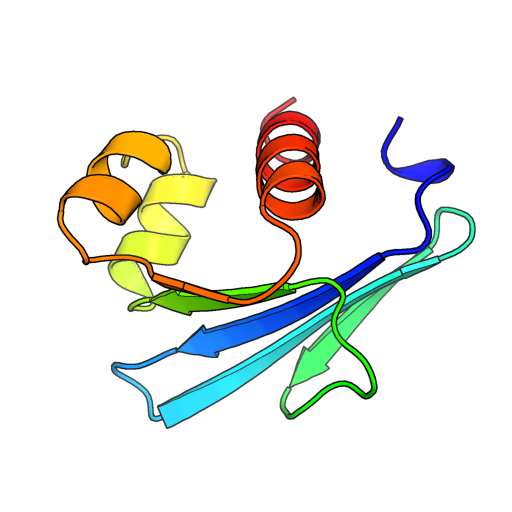A 1 83 ? 1.375 7.992 -12.896 1.00 76.50 83 GLU A O 1
ATOM 622 N N . GLY A 1 84 ? 2.071 6.111 -11.916 1.00 70.00 84 GLY A N 1
ATOM 623 C CA . GLY A 1 84 ? 1.858 5.268 -13.088 1.00 70.00 84 GLY A CA 1
ATOM 624 C C . GLY A 1 84 ? 0.390 4.962 -13.407 1.00 70.00 84 GLY A C 1
ATOM 625 O O . GLY A 1 84 ? 0.072 4.758 -14.575 1.00 70.00 84 GLY A O 1
ATOM 626 N N . ILE A 1 85 ? -0.503 4.909 -12.410 1.00 67.06 85 ILE A N 1
ATOM 627 C CA . ILE A 1 85 ? -1.912 4.509 -12.606 1.00 67.06 85 ILE A CA 1
ATOM 628 C C . ILE A 1 85 ? -2.844 5.671 -12.984 1.00 67.06 85 ILE A C 1
ATOM 630 O O . ILE A 1 85 ? -3.940 5.435 -13.487 1.00 67.06 85 ILE A O 1
ATOM 634 N N . LEU A 1 86 ? -2.426 6.915 -12.727 1.00 55.41 86 LEU A N 1
ATOM 635 C CA . LEU A 1 86 ? -3.205 8.140 -12.965 1.00 55.41 86 LEU A CA 1
ATOM 636 C C . LEU A 1 86 ? -2.869 8.847 -14.296 1.00 55.41 86 LEU A C 1
ATOM 638 O O . LEU A 1 86 ? -3.364 9.953 -14.528 1.00 55.41 86 LEU A O 1
ATOM 642 N N . VAL A 1 87 ? -2.047 8.240 -15.1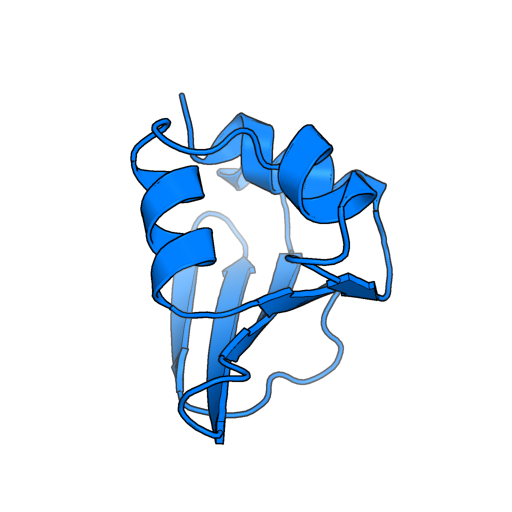62 1.00 46.94 87 VAL A N 1
ATOM 643 C CA . VAL A 1 87 ? -1.577 8.824 -16.438 1.00 46.94 87 VAL A CA 1
ATOM 644 C C . VAL A 1 87 ? -2.134 8.077 -17.643 1.00 46.94 87 VAL A C 1
ATOM 646 O O . VAL A 1 87 ? -2.100 6.828 -17.641 1.00 46.94 87 VAL A O 1
#

InterPro domains:
  IPR003033 SCP2 sterol-binding domain [PF02036] (9-83)
  IPR036527 SCP2 sterol-binding domain superfamily [G3DSA:3.30.1050.10] (1-85)
  IPR036527 SCP2 sterol-binding domain superfamily [SSF55718] (4-83)

Nearest PDB structures (foldseek):
  6h6o-assembly1_A  TM=8.373E-01  e=8.870E-06  Escherichia coli K-12
  6h6p-assembly1_A  TM=7.884E-01  e=1.946E-05  Escherichia coli K-12
  4pdx-assembly1_A  TM=8.475E-01  e=8.774E-05  Escherichia coli K-12
  2nbn-assembly1_A  TM=7.811E-01  e=2.529E-05  Aedes aegypti
  2qzt-assembly1_A  TM=8.148E-01  e=1.140E-04  Aedes aegypti

Solvent-accessible surface area (backbone atoms only — not comparable to full-atom values): 4844 Å² total; per-residue (Å²): 119,63,49,81,38,77,45,33,37,30,39,34,28,69,79,74,79,40,40,29,24,40,34,33,45,86,58,43,80,47,73,48,81,43,86,61,86,80,46,50,25,38,39,36,26,34,65,67,59,55,49,27,35,76,71,66,78,35,59,61,68,59,34,40,76,71,62,60,30,46,79,47,72,43,63,68,60,53,52,53,48,55,62,55,73,77,107

Secondary structure (DSSP, 8-state):
-GGG--EEEEEEETTTTEEEEEEEETTEEEEEESPPSS-SEEEEE-HHHHHHHHTTSS-HHHHHHHTSEEEEE-HHHHHHHHHHH--

Radius of gyration: 12.23 Å; Cα contacts (8 Å, |Δi|>4): 160; chains: 1; bounding box: 24×27×27 Å

Organism: NCBI:txid412755